Protein AF-A0A367LBI6-F1 (afdb_monomer_lite)

Foldseek 3Di:
DPPPPPPDDAADPAQVCCVVLVVVLVVVCVVVDPCLLVVNLVRHDPVLNVQCVPPDDNVVSSVSCCCGRVPCNVVVVVVVVVVVVVD

Secondary structure (DSSP, 8-state):
--------PPPB-SGGGHHHHHHHHHHHHTT--TTHHHHHHHTB-HHHHHHHTT--SHHHHHHHHHHHH-HHHHHHHHHHHHHHH--

Structure (mmCIF, N/CA/C/O backbone):
data_AF-A0A367LBI6-F1
#
_entry.id   AF-A0A367LBI6-F1
#
loop_
_atom_site.group_PDB
_atom_site.id
_atom_site.type_symbol
_atom_site.label_atom_id
_atom_site.label_alt_id
_atom_site.label_comp_id
_atom_site.label_asym_id
_atom_site.label_entity_id
_atom_site.label_seq_id
_atom_site.pdbx_PDB_ins_code
_atom_site.Cartn_x
_atom_site.Cartn_y
_atom_site.Cartn_z
_atom_site.occupancy
_atom_site.B_iso_or_equiv
_atom_site.auth_seq_id
_atom_site.auth_comp_id
_atom_site.auth_asym_id
_atom_site.auth_atom_id
_atom_site.pdbx_PDB_model_num
ATOM 1 N N . MET A 1 1 ? 12.923 -26.168 22.593 1.00 44.16 1 MET A N 1
ATOM 2 C CA . MET A 1 1 ? 11.823 -25.216 22.333 1.00 44.16 1 MET A CA 1
ATOM 3 C C . MET A 1 1 ? 11.858 -24.902 20.849 1.00 44.16 1 MET A C 1
ATOM 5 O O . MET A 1 1 ? 12.932 -24.517 20.401 1.00 44.16 1 MET A O 1
ATOM 9 N N . PRO A 1 2 ? 10.795 -25.141 20.064 1.00 48.59 2 PRO A N 1
ATOM 10 C CA . PRO A 1 2 ? 10.795 -24.686 18.683 1.00 48.59 2 PRO A CA 1
ATOM 11 C C . PRO A 1 2 ? 10.772 -23.156 18.722 1.00 48.59 2 PRO A C 1
ATOM 13 O O . PRO A 1 2 ? 9.894 -22.566 19.350 1.00 48.59 2 PRO A O 1
ATOM 16 N N . ASN A 1 3 ? 11.780 -22.522 18.127 1.00 50.75 3 ASN A N 1
ATOM 17 C CA . ASN A 1 3 ? 11.740 -21.094 17.851 1.00 50.75 3 ASN A CA 1
ATOM 18 C C . ASN A 1 3 ? 10.553 -20.877 16.919 1.00 50.75 3 ASN A C 1
ATOM 20 O O . ASN A 1 3 ? 10.624 -21.206 15.738 1.00 50.75 3 ASN A O 1
ATOM 24 N N . THR A 1 4 ? 9.449 -20.363 17.451 1.00 55.06 4 THR A N 1
ATOM 25 C CA . THR A 1 4 ? 8.406 -19.773 16.625 1.00 55.06 4 THR A CA 1
ATOM 26 C C . THR A 1 4 ? 9.041 -18.541 15.997 1.00 55.06 4 THR A C 1
ATOM 28 O O . THR A 1 4 ? 9.032 -17.463 16.593 1.00 55.06 4 THR A O 1
ATOM 31 N N . GLU A 1 5 ? 9.689 -18.711 14.843 1.00 60.53 5 GLU A N 1
ATOM 32 C CA . GLU A 1 5 ? 10.083 -17.589 14.006 1.00 60.53 5 GLU A CA 1
ATOM 33 C C . GLU A 1 5 ? 8.821 -16.753 13.825 1.00 60.53 5 GLU A C 1
ATOM 35 O O . GLU A 1 5 ? 7.821 -17.212 13.266 1.00 60.53 5 GLU A O 1
ATOM 40 N N . LYS A 1 6 ? 8.812 -15.551 14.408 1.00 55.59 6 LYS A N 1
ATOM 41 C CA . LYS A 1 6 ? 7.757 -14.588 14.127 1.00 55.59 6 LYS A CA 1
ATOM 42 C C . LYS A 1 6 ? 7.843 -14.361 12.631 1.00 55.59 6 L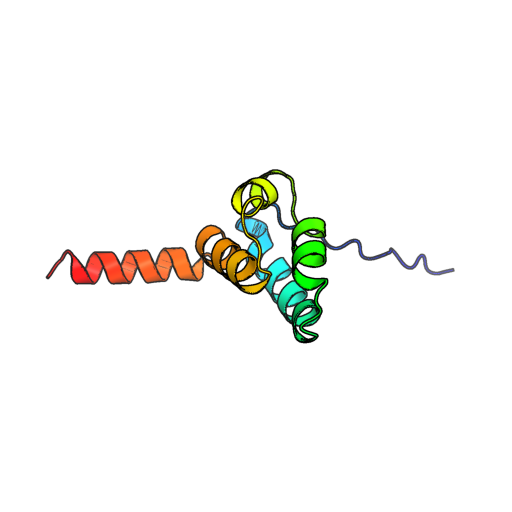YS A C 1
ATOM 44 O O . LYS A 1 6 ? 8.789 -13.727 12.180 1.00 55.59 6 LYS A O 1
ATOM 49 N N . ILE A 1 7 ? 6.890 -14.911 11.886 1.00 53.56 7 ILE A N 1
ATOM 50 C CA . ILE A 1 7 ? 6.760 -14.672 10.455 1.00 53.56 7 ILE A CA 1
ATOM 51 C C . ILE A 1 7 ? 6.525 -13.168 10.309 1.00 53.56 7 ILE A C 1
ATOM 53 O O . ILE A 1 7 ? 5.419 -12.659 10.494 1.00 53.56 7 ILE A O 1
ATOM 57 N N . THR A 1 8 ? 7.607 -12.428 10.087 1.00 62.31 8 THR A N 1
ATOM 58 C CA . THR A 1 8 ? 7.575 -11.004 9.795 1.00 62.31 8 THR A CA 1
ATOM 59 C C . THR A 1 8 ? 7.203 -10.871 8.336 1.00 62.31 8 THR A C 1
ATOM 61 O O . THR A 1 8 ? 8.000 -11.150 7.445 1.00 62.31 8 THR A O 1
ATOM 64 N N . PHE A 1 9 ? 5.956 -10.491 8.097 1.00 71.81 9 PHE A N 1
ATOM 65 C CA . PHE A 1 9 ? 5.459 -10.240 6.755 1.00 71.81 9 PHE A CA 1
ATOM 66 C C . PHE A 1 9 ? 6.119 -8.991 6.169 1.00 71.81 9 PHE A C 1
ATOM 68 O O . PHE A 1 9 ? 6.227 -7.965 6.845 1.00 71.81 9 PHE A O 1
ATOM 75 N N . ALA A 1 10 ? 6.529 -9.079 4.904 1.00 81.81 10 ALA A N 1
ATOM 76 C CA . ALA A 1 10 ? 7.119 -7.958 4.190 1.00 81.81 10 ALA A CA 1
ATOM 77 C C . ALA A 1 10 ? 6.091 -6.834 3.975 1.00 81.81 10 ALA A C 1
ATOM 79 O O . ALA A 1 10 ? 4.917 -7.085 3.678 1.00 81.81 10 ALA A O 1
ATOM 80 N N . LYS A 1 11 ? 6.551 -5.589 4.125 1.00 89.00 11 LYS A N 1
ATOM 81 C CA . LYS A 1 11 ? 5.807 -4.391 3.724 1.00 89.00 11 LYS A CA 1
ATOM 82 C C . LYS A 1 11 ? 5.743 -4.299 2.199 1.00 89.00 11 LYS A C 1
ATOM 84 O O . LYS A 1 11 ? 6.559 -4.911 1.514 1.00 89.00 11 LYS A O 1
ATOM 89 N N . LEU A 1 12 ? 4.794 -3.533 1.664 1.00 90.75 12 LEU A N 1
ATOM 90 C CA . LEU A 1 12 ? 4.762 -3.251 0.230 1.00 90.75 12 LEU A CA 1
ATOM 91 C C . LEU A 1 12 ? 5.989 -2.417 -0.138 1.00 90.75 12 LEU A C 1
ATOM 93 O O . LEU A 1 12 ? 6.149 -1.314 0.389 1.00 90.75 12 LEU A O 1
ATOM 97 N N . SER A 1 13 ? 6.805 -2.942 -1.046 1.00 87.94 13 SER A N 1
ATOM 98 C CA . SER A 1 13 ? 7.996 -2.273 -1.576 1.00 87.94 13 SER A CA 1
ATOM 99 C C . SER A 1 13 ? 7.836 -1.918 -3.056 1.00 87.94 13 SER A C 1
ATOM 101 O O . SER A 1 13 ? 8.424 -0.948 -3.529 1.00 87.94 13 SER A O 1
ATOM 103 N N . GLY A 1 14 ? 6.983 -2.641 -3.790 1.00 86.19 14 GLY A N 1
ATOM 104 C CA . GLY A 1 14 ? 6.709 -2.369 -5.197 1.00 86.19 14 GLY A CA 1
ATOM 105 C C . GLY A 1 14 ? 5.842 -3.438 -5.857 1.00 86.19 14 GLY A C 1
ATOM 106 O O . GLY A 1 14 ? 5.154 -4.204 -5.185 1.00 86.19 14 GLY A O 1
ATOM 107 N N . GLY A 1 15 ? 5.881 -3.494 -7.191 1.00 83.56 15 GLY A N 1
ATOM 108 C CA . GLY A 1 15 ? 5.104 -4.466 -7.971 1.00 83.56 15 GLY A CA 1
ATOM 109 C C . GLY A 1 15 ? 5.492 -5.922 -7.685 1.00 83.56 15 GLY A C 1
ATOM 110 O O . GLY A 1 15 ? 4.620 -6.784 -7.618 1.00 83.56 15 GLY A O 1
ATOM 111 N N . ASP A 1 16 ? 6.776 -6.184 -7.426 1.00 84.12 16 ASP A N 1
ATOM 112 C CA . ASP A 1 16 ? 7.323 -7.539 -7.255 1.00 84.12 16 ASP A CA 1
ATOM 113 C C . ASP A 1 16 ? 6.678 -8.320 -6.102 1.00 84.12 16 ASP A C 1
ATOM 115 O O . ASP A 1 16 ? 6.502 -9.53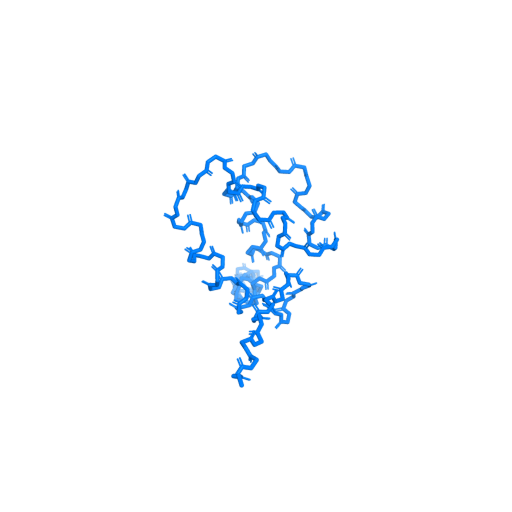6 -6.190 1.00 84.12 16 ASP A O 1
ATOM 119 N N . ASN A 1 17 ? 6.302 -7.632 -5.018 1.00 88.44 17 ASN A N 1
ATOM 120 C CA . ASN A 1 17 ? 5.675 -8.252 -3.852 1.00 88.44 17 ASN A CA 1
ATOM 121 C C . ASN A 1 17 ? 4.190 -7.902 -3.682 1.00 88.44 17 ASN A C 1
ATOM 123 O O . ASN A 1 17 ? 3.569 -8.324 -2.701 1.00 88.44 17 ASN A O 1
ATOM 127 N N . TYR A 1 18 ? 3.608 -7.190 -4.651 1.00 86.69 18 TYR A N 1
ATOM 128 C CA . TYR A 1 18 ? 2.244 -6.688 -4.576 1.00 86.69 18 TYR A CA 1
ATOM 129 C C . TYR A 1 18 ? 1.210 -7.804 -4.406 1.00 86.69 18 TYR A C 1
ATOM 131 O O . TYR A 1 18 ? 0.382 -7.727 -3.506 1.00 86.69 18 TYR A O 1
ATOM 139 N N . THR A 1 19 ? 1.266 -8.864 -5.218 1.00 85.69 19 THR A N 1
ATOM 140 C CA . THR A 1 19 ? 0.248 -9.932 -5.215 1.00 85.69 19 THR A CA 1
ATOM 141 C C . THR A 1 19 ? 0.117 -10.605 -3.848 1.00 85.69 19 THR A C 1
ATOM 143 O O . THR A 1 19 ? -0.986 -10.758 -3.323 1.00 85.69 19 THR A O 1
ATOM 146 N N . TYR A 1 20 ? 1.245 -10.970 -3.235 1.00 84.31 20 TYR A N 1
ATOM 147 C CA . TYR A 1 20 ? 1.258 -11.606 -1.916 1.00 84.31 20 TYR A CA 1
ATOM 148 C C . TYR A 1 20 ? 0.861 -10.630 -0.805 1.00 84.31 20 TYR A C 1
ATOM 150 O O . TYR A 1 20 ? 0.147 -11.005 0.126 1.00 84.31 20 TYR A O 1
ATOM 158 N N . TRP A 1 21 ? 1.291 -9.370 -0.909 1.00 89.44 21 TRP A N 1
ATOM 159 C CA . TRP A 1 21 ? 0.899 -8.322 0.028 1.00 89.44 21 TRP A CA 1
ATOM 160 C C . TRP A 1 21 ? -0.608 -8.029 -0.043 1.00 89.44 21 TRP A C 1
ATOM 162 O O . TRP A 1 21 ? -1.257 -7.914 0.997 1.00 89.44 21 TRP A O 1
ATOM 172 N N . ALA A 1 22 ? -1.186 -7.977 -1.244 1.00 87.06 22 ALA A N 1
ATOM 173 C CA . ALA A 1 22 ? -2.584 -7.632 -1.466 1.00 87.06 22 ALA A CA 1
ATOM 174 C C . ALA A 1 22 ? -3.540 -8.674 -0.870 1.00 87.06 22 ALA A C 1
ATOM 176 O O . ALA A 1 22 ? -4.442 -8.300 -0.128 1.00 87.06 22 ALA A O 1
ATOM 177 N N . LEU A 1 23 ? -3.277 -9.970 -1.082 1.00 84.56 23 LEU A N 1
ATOM 178 C CA . LEU A 1 23 ? -4.063 -11.063 -0.484 1.00 84.56 23 LEU A CA 1
ATOM 179 C C . LEU A 1 23 ? -4.131 -10.964 1.048 1.00 84.56 23 LEU A C 1
ATOM 181 O O . LEU A 1 23 ? -5.167 -11.215 1.667 1.00 84.56 23 LEU A O 1
ATOM 185 N N . ARG A 1 24 ? -3.020 -10.568 1.677 1.00 81.69 24 ARG A N 1
ATOM 186 C CA . ARG A 1 24 ? -2.966 -10.333 3.121 1.00 81.69 24 ARG A CA 1
ATOM 187 C C . ARG A 1 24 ? -3.772 -9.101 3.514 1.00 81.69 24 ARG A C 1
ATOM 189 O O . ARG A 1 24 ? -4.509 -9.150 4.498 1.00 81.69 24 ARG A O 1
ATOM 196 N N . MET A 1 25 ? -3.614 -8.001 2.789 1.00 83.88 25 MET A N 1
ATOM 197 C CA . MET A 1 25 ? -4.336 -6.769 3.091 1.00 83.88 25 MET A CA 1
ATOM 198 C C . MET A 1 25 ? -5.840 -6.933 2.926 1.00 83.88 25 MET A C 1
ATOM 200 O O . MET A 1 25 ? -6.563 -6.444 3.785 1.00 83.88 25 MET A O 1
ATOM 204 N N . ASP A 1 26 ? -6.308 -7.698 1.940 1.00 81.38 26 ASP A N 1
ATOM 205 C CA . ASP A 1 26 ? -7.724 -8.051 1.824 1.00 81.38 26 ASP A CA 1
ATOM 206 C C . ASP A 1 26 ? -8.212 -8.737 3.109 1.00 81.38 26 ASP A C 1
ATOM 208 O O . ASP A 1 26 ? -9.194 -8.298 3.702 1.00 81.38 26 ASP A O 1
ATOM 212 N N . SER A 1 27 ? -7.470 -9.716 3.644 1.00 72.19 27 SER A N 1
ATOM 213 C CA . SER A 1 27 ? -7.842 -10.363 4.916 1.00 72.19 27 SER A CA 1
ATOM 214 C C . SER A 1 27 ? -7.859 -9.421 6.134 1.00 72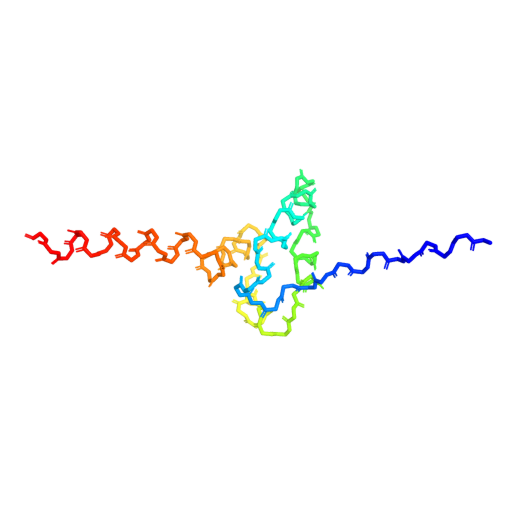.19 27 SER A C 1
ATOM 216 O O . SER A 1 27 ? -8.647 -9.622 7.058 1.00 72.19 27 SER A O 1
ATOM 218 N N . LEU A 1 28 ? -7.010 -8.385 6.142 1.00 71.69 28 LEU A N 1
ATOM 219 C CA . LEU A 1 28 ? -6.944 -7.369 7.202 1.00 71.69 28 LEU A CA 1
ATOM 220 C C . LEU A 1 28 ? -8.073 -6.336 7.079 1.00 71.69 28 LEU A C 1
ATOM 222 O O . LEU A 1 28 ? -8.623 -5.900 8.090 1.00 71.69 28 LEU A O 1
ATOM 226 N N . LEU A 1 29 ? -8.410 -5.948 5.848 1.00 70.94 29 LEU A N 1
ATOM 227 C CA . LEU A 1 29 ? -9.360 -4.884 5.526 1.00 70.94 29 LEU A CA 1
ATOM 228 C C . LEU A 1 29 ? -10.826 -5.342 5.550 1.00 70.94 29 LEU A C 1
ATOM 230 O O . LEU A 1 29 ? -11.703 -4.489 5.647 1.00 70.94 29 LEU A O 1
ATOM 234 N N . ILE A 1 30 ? -11.102 -6.655 5.584 1.00 61.88 30 ILE A N 1
ATOM 235 C CA . ILE A 1 30 ? -12.452 -7.235 5.784 1.00 61.88 30 ILE A CA 1
ATOM 236 C C . ILE A 1 30 ? -13.178 -6.670 7.024 1.00 61.88 30 ILE A C 1
ATOM 238 O O . ILE A 1 30 ? -14.396 -6.776 7.131 1.00 61.88 30 ILE A O 1
ATOM 242 N N . ARG A 1 31 ? -12.461 -6.055 7.971 1.00 58.47 31 ARG A N 1
ATOM 243 C CA . ARG A 1 31 ? -13.032 -5.536 9.220 1.00 58.47 31 ARG A CA 1
ATOM 244 C C . ARG A 1 31 ? -13.433 -4.054 9.201 1.00 58.47 31 ARG A C 1
ATOM 246 O O . ARG A 1 31 ? -13.803 -3.592 10.273 1.00 58.47 31 ARG A O 1
ATOM 253 N N . GLU A 1 32 ? -13.345 -3.350 8.060 1.00 58.34 32 GLU A N 1
ATOM 254 C CA . GLU A 1 32 ? -13.693 -1.916 7.870 1.00 58.34 32 GLU A CA 1
ATOM 255 C C . GLU A 1 32 ? -13.665 -1.095 9.172 1.00 58.34 32 GLU A C 1
ATOM 257 O O . GLU A 1 32 ? -14.689 -0.686 9.717 1.00 58.34 32 GLU A O 1
ATOM 262 N N . THR A 1 33 ? -12.465 -0.900 9.717 1.00 63.78 33 THR A N 1
ATOM 263 C CA . THR A 1 33 ? -12.273 -0.097 10.926 1.00 63.78 33 THR A CA 1
ATOM 264 C C . THR A 1 33 ? -11.918 1.342 10.553 1.00 63.78 33 THR A C 1
ATOM 266 O O . THR A 1 33 ? -11.286 1.588 9.523 1.00 63.78 33 THR A O 1
ATOM 269 N N . GLU A 1 34 ? -12.241 2.306 11.421 1.00 67.50 34 GLU A N 1
ATOM 270 C CA . GLU A 1 34 ? -11.769 3.702 11.299 1.00 67.50 34 GLU A CA 1
ATOM 271 C C . GLU A 1 34 ? -10.226 3.793 11.216 1.00 67.50 34 GLU A C 1
ATOM 273 O O . GLU A 1 34 ? -9.659 4.753 10.698 1.00 67.50 34 GLU A O 1
ATOM 278 N N . GLU A 1 35 ? -9.534 2.741 11.656 1.00 81.44 35 GLU A N 1
ATOM 279 C CA . GLU A 1 35 ? -8.078 2.602 11.681 1.00 81.44 35 GLU A CA 1
ATOM 280 C C . GLU A 1 35 ? -7.487 2.025 10.381 1.00 81.44 35 GLU A C 1
ATOM 282 O O . GLU A 1 35 ? -6.263 1.953 10.240 1.00 81.44 35 GLU A O 1
ATOM 287 N N . ALA A 1 36 ? -8.313 1.625 9.409 1.00 84.25 36 ALA A N 1
ATOM 288 C CA . ALA A 1 36 ? -7.866 0.945 8.192 1.00 84.25 36 ALA A CA 1
ATOM 289 C C . ALA A 1 36 ? -6.802 1.739 7.413 1.00 84.25 36 ALA A C 1
ATOM 291 O O . ALA A 1 36 ? -5.828 1.166 6.926 1.00 84.25 36 ALA A O 1
ATOM 292 N N . LEU A 1 37 ? -6.924 3.069 7.345 1.00 88.06 37 LEU A N 1
ATOM 293 C CA . LEU A 1 37 ? -5.933 3.917 6.675 1.00 88.06 37 LEU A CA 1
ATOM 294 C C . LEU A 1 37 ? -4.578 3.905 7.400 1.00 88.06 37 LEU A C 1
ATOM 296 O O . LEU A 1 37 ? -3.529 3.863 6.755 1.00 88.06 37 LEU A O 1
ATOM 300 N N . ALA A 1 38 ? -4.589 3.929 8.734 1.00 88.69 38 ALA A N 1
ATOM 301 C CA . ALA A 1 38 ? -3.371 3.854 9.533 1.00 88.69 38 ALA A CA 1
ATOM 302 C C . ALA A 1 38 ? -2.697 2.483 9.373 1.00 88.69 38 ALA A C 1
ATOM 304 O O . ALA A 1 38 ? -1.482 2.415 9.183 1.00 88.69 38 ALA A O 1
ATOM 305 N N . LEU A 1 39 ? -3.490 1.406 9.362 1.00 87.81 39 LEU A N 1
ATOM 306 C CA . LEU A 1 39 ? -3.006 0.050 9.108 1.00 87.81 39 LEU A CA 1
ATOM 307 C C . LEU A 1 39 ? -2.373 -0.074 7.723 1.00 87.81 39 LEU A C 1
ATOM 309 O O . LEU A 1 39 ? -1.269 -0.603 7.622 1.00 87.81 39 LEU A O 1
ATOM 313 N N . ILE A 1 40 ? -3.016 0.465 6.680 1.00 89.12 40 ILE A N 1
ATOM 314 C CA . ILE A 1 40 ? -2.442 0.513 5.330 1.00 89.12 40 ILE A CA 1
ATOM 315 C C . ILE A 1 40 ? -1.079 1.194 5.372 1.00 89.12 40 ILE A C 1
ATOM 317 O O . ILE A 1 40 ? -0.093 0.576 4.985 1.00 89.12 40 ILE A O 1
ATOM 321 N N . ARG A 1 41 ? -0.997 2.415 5.911 1.00 91.19 41 ARG A N 1
ATOM 322 C CA . ARG A 1 41 ? 0.252 3.193 5.963 1.00 91.19 41 ARG A CA 1
ATOM 323 C C . ARG A 1 41 ? 1.373 2.474 6.716 1.00 91.19 41 ARG A C 1
ATOM 325 O O . ARG A 1 41 ? 2.516 2.522 6.275 1.00 91.19 41 ARG A O 1
ATOM 332 N N . LEU A 1 42 ? 1.063 1.762 7.803 1.00 90.50 42 LEU A N 1
ATOM 333 C CA . LEU A 1 42 ? 2.050 0.962 8.540 1.00 90.50 42 LEU A CA 1
ATOM 334 C C . LEU A 1 42 ? 2.670 -0.162 7.695 1.00 90.50 42 LEU A C 1
ATOM 336 O O . LEU A 1 42 ? 3.812 -0.556 7.945 1.00 90.50 42 LEU A O 1
ATOM 340 N N . GLN A 1 43 ? 1.915 -0.698 6.733 1.00 89.12 43 GLN A N 1
ATOM 341 C CA . GLN A 1 43 ? 2.326 -1.818 5.884 1.00 89.12 43 GLN A CA 1
ATOM 342 C C . GLN A 1 43 ? 3.037 -1.384 4.597 1.00 89.12 43 GLN A C 1
ATOM 344 O O . GLN A 1 43 ? 3.311 -2.241 3.756 1.00 89.12 43 GLN A O 1
ATOM 349 N N . LEU A 1 44 ? 3.345 -0.095 4.440 1.00 91.56 44 LEU A N 1
ATOM 350 C CA . LEU A 1 44 ? 4.069 0.440 3.290 1.00 91.56 44 LEU A CA 1
ATOM 351 C C . LEU A 1 44 ? 5.510 0.783 3.656 1.00 91.56 44 LEU A C 1
ATOM 353 O O . LEU A 1 44 ? 5.799 1.229 4.771 1.00 91.56 44 LEU A O 1
ATOM 357 N N . GLU A 1 45 ? 6.407 0.584 2.699 1.00 92.19 45 GLU A N 1
ATOM 358 C CA . GLU A 1 45 ? 7.697 1.265 2.690 1.00 92.19 45 GLU A CA 1
ATOM 359 C C . GLU A 1 45 ? 7.542 2.725 2.239 1.00 92.19 45 GLU A C 1
ATOM 361 O O . GLU A 1 45 ? 6.490 3.132 1.734 1.00 92.19 45 GLU A O 1
ATOM 366 N N . ASP A 1 46 ? 8.599 3.521 2.416 1.00 91.38 46 ASP A N 1
ATOM 367 C CA . ASP A 1 46 ? 8.567 4.969 2.178 1.00 91.38 46 ASP A CA 1
ATOM 368 C C . ASP A 1 46 ? 8.132 5.315 0.746 1.00 91.38 46 ASP A C 1
ATOM 370 O O . ASP A 1 46 ? 7.340 6.236 0.546 1.00 91.38 46 ASP A O 1
ATOM 374 N N . GLY A 1 47 ? 8.573 4.528 -0.244 1.00 91.56 47 GLY A N 1
ATOM 375 C CA . GLY A 1 47 ? 8.204 4.694 -1.651 1.00 91.56 47 GLY A CA 1
ATOM 376 C C . GLY A 1 47 ? 6.685 4.675 -1.863 1.00 91.56 47 GLY A C 1
ATOM 377 O O . GLY A 1 47 ? 6.112 5.723 -2.172 1.00 91.56 47 GLY A O 1
ATOM 378 N N . PRO A 1 48 ? 5.998 3.536 -1.659 1.00 91.50 48 PRO A N 1
ATOM 379 C CA . PRO A 1 48 ? 4.540 3.469 -1.764 1.00 91.50 48 PRO A CA 1
ATOM 380 C C . PRO A 1 48 ? 3.800 4.422 -0.813 1.00 91.50 48 PRO A C 1
ATOM 382 O O . PRO A 1 48 ? 2.743 4.943 -1.170 1.00 91.50 48 PRO A O 1
ATOM 385 N N . LEU A 1 49 ? 4.351 4.704 0.375 1.00 93.31 49 LEU A N 1
ATOM 386 C CA . LEU A 1 49 ? 3.744 5.632 1.332 1.00 93.31 49 LEU A CA 1
ATOM 387 C C . LEU A 1 49 ? 3.646 7.059 0.778 1.00 93.31 49 LEU A C 1
ATOM 389 O O . LEU A 1 49 ? 2.608 7.706 0.944 1.00 93.31 49 LEU A O 1
ATOM 393 N N . THR A 1 50 ? 4.680 7.541 0.080 1.00 93.25 50 THR A N 1
ATOM 394 C CA . THR A 1 50 ? 4.656 8.879 -0.540 1.00 93.25 50 THR A CA 1
ATOM 395 C C . THR A 1 50 ? 3.497 9.050 -1.526 1.00 93.25 50 THR A C 1
ATOM 397 O O . THR A 1 50 ? 2.923 10.134 -1.619 1.00 93.25 50 THR A O 1
ATOM 400 N N . GLN A 1 51 ? 3.087 7.970 -2.201 1.00 91.06 51 GLN A N 1
ATOM 401 C CA . GLN A 1 51 ? 2.034 7.995 -3.220 1.00 91.06 51 GLN A CA 1
ATOM 402 C C . GLN A 1 51 ? 0.631 8.200 -2.637 1.00 91.06 51 GLN A C 1
ATOM 404 O O . GLN A 1 51 ? -0.246 8.712 -3.329 1.00 91.06 51 GLN A O 1
ATOM 409 N N . ILE A 1 52 ? 0.414 7.825 -1.372 1.00 92.38 52 ILE A N 1
ATOM 410 C CA . ILE A 1 52 ? -0.904 7.875 -0.716 1.00 92.38 52 ILE A CA 1
ATOM 411 C C . ILE A 1 52 ? -0.951 8.794 0.514 1.00 92.38 52 ILE A C 1
ATOM 413 O O . ILE A 1 52 ? -1.965 8.866 1.209 1.00 92.38 52 ILE A O 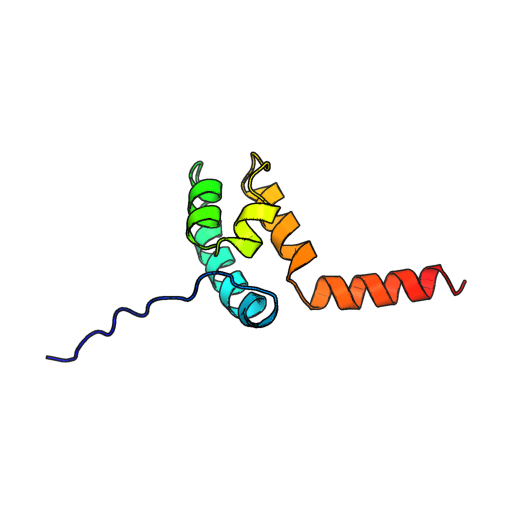1
ATOM 417 N N . MET A 1 53 ? 0.141 9.507 0.803 1.00 91.00 53 MET A N 1
ATOM 418 C CA . MET A 1 53 ? 0.286 10.412 1.952 1.00 91.00 53 MET A CA 1
ATOM 419 C C . MET A 1 53 ? -0.863 11.427 2.075 1.00 91.00 53 MET A C 1
ATOM 421 O O . MET A 1 53 ? -1.332 11.708 3.177 1.00 91.00 53 MET A O 1
ATOM 425 N N . HIS A 1 54 ? -1.306 11.978 0.946 1.00 91.62 54 HIS A N 1
ATOM 426 C CA . HIS A 1 54 ? -2.322 13.031 0.877 1.00 91.62 54 HIS A CA 1
ATOM 427 C C . HIS A 1 54 ? -3.761 12.490 0.924 1.00 91.62 54 HIS A C 1
ATOM 429 O O . HIS A 1 54 ? -4.705 13.262 1.101 1.00 91.62 54 HIS A O 1
ATOM 435 N N . ILE A 1 55 ? -3.935 11.173 0.790 1.00 92.00 55 ILE A N 1
ATOM 436 C CA . ILE A 1 55 ? -5.242 10.523 0.733 1.00 92.00 55 ILE A CA 1
ATOM 437 C C . ILE A 1 55 ? -5.834 10.405 2.140 1.00 92.00 55 ILE A C 1
ATOM 439 O O . ILE A 1 55 ? -5.147 10.024 3.093 1.00 92.00 55 ILE A O 1
ATOM 443 N N . LYS A 1 56 ? -7.127 10.731 2.263 1.00 89.19 56 LYS A N 1
ATOM 444 C CA . LYS A 1 56 ? -7.842 10.814 3.549 1.00 89.19 56 LYS A CA 1
ATOM 445 C C . LYS A 1 56 ? -8.667 9.576 3.886 1.00 89.19 56 LYS A C 1
ATOM 447 O O . LYS A 1 56 ? -9.068 9.429 5.035 1.00 89.19 56 LYS A O 1
ATOM 452 N N . THR A 1 57 ? -8.924 8.700 2.916 1.00 87.75 57 THR A N 1
ATOM 453 C CA . THR A 1 57 ? -9.763 7.512 3.115 1.00 87.75 57 THR A CA 1
ATOM 454 C C . THR A 1 57 ? -8.994 6.230 2.810 1.00 87.75 57 THR A C 1
ATOM 456 O O . THR A 1 57 ? -8.145 6.187 1.920 1.00 87.75 57 THR A O 1
ATOM 459 N N . ALA A 1 58 ? -9.289 5.161 3.554 1.00 87.94 58 ALA A N 1
ATOM 460 C CA . ALA A 1 58 ? -8.656 3.860 3.343 1.00 87.94 58 ALA A CA 1
ATOM 461 C C . ALA A 1 58 ? -8.990 3.273 1.961 1.00 87.94 58 ALA A C 1
ATOM 463 O O . ALA A 1 58 ? -8.114 2.720 1.304 1.00 87.94 58 ALA A O 1
ATOM 464 N N . SER A 1 59 ? -10.236 3.445 1.504 1.00 86.62 59 SER A N 1
ATOM 465 C CA . SER A 1 59 ? -10.705 2.956 0.201 1.00 86.62 59 SER A CA 1
ATOM 466 C C . SER A 1 59 ? -9.963 3.613 -0.964 1.00 86.62 59 SER A C 1
ATOM 468 O O . SER A 1 59 ? -9.449 2.926 -1.845 1.00 86.62 59 SER A O 1
ATOM 470 N N . GLU A 1 60 ? -9.823 4.939 -0.941 1.00 89.25 60 GLU A N 1
ATOM 471 C CA . GLU A 1 60 ? -9.087 5.673 -1.973 1.00 89.25 60 GLU A CA 1
ATOM 472 C C . GLU A 1 60 ? -7.599 5.297 -1.972 1.00 89.25 60 GLU A C 1
ATOM 474 O O . GLU A 1 60 ? -7.023 5.059 -3.032 1.00 89.25 60 GLU A O 1
ATOM 479 N N . ALA A 1 61 ? -6.991 5.136 -0.791 1.00 91.00 61 ALA A N 1
ATOM 480 C CA . ALA A 1 61 ? -5.602 4.699 -0.674 1.00 91.00 61 ALA A CA 1
ATOM 481 C C . ALA A 1 61 ? -5.413 3.283 -1.237 1.00 91.00 61 ALA A C 1
ATOM 483 O O . ALA A 1 61 ? -4.473 3.028 -1.989 1.00 91.00 61 ALA A O 1
ATOM 484 N N . TRP A 1 62 ? -6.332 2.372 -0.919 1.00 89.25 62 TRP A N 1
ATOM 485 C CA . TRP A 1 62 ? -6.335 1.004 -1.426 1.00 89.25 62 TRP A CA 1
ATOM 486 C C . TRP A 1 62 ? -6.488 0.948 -2.949 1.00 89.25 62 TRP A C 1
ATOM 488 O O . TRP A 1 62 ? -5.750 0.230 -3.627 1.00 89.25 62 TRP A O 1
ATOM 498 N N . ASN A 1 63 ? -7.414 1.730 -3.505 1.00 88.31 63 ASN A N 1
ATOM 499 C CA . ASN A 1 63 ? -7.620 1.821 -4.949 1.00 88.31 63 ASN A CA 1
ATOM 500 C C . ASN A 1 63 ? -6.396 2.397 -5.658 1.00 88.31 63 ASN A C 1
ATOM 502 O O . ASN A 1 63 ? -5.953 1.830 -6.654 1.00 88.31 63 ASN A O 1
ATOM 506 N N . ARG A 1 64 ? -5.776 3.436 -5.091 1.00 89.88 64 ARG A N 1
ATOM 507 C CA . ARG A 1 64 ? -4.561 4.020 -5.656 1.00 89.88 64 ARG A CA 1
ATOM 508 C C . ARG A 1 64 ? -3.394 3.033 -5.686 1.00 89.88 64 ARG A C 1
ATOM 510 O O . ARG A 1 64 ? -2.688 2.947 -6.686 1.00 89.88 64 ARG A O 1
ATOM 517 N N . LEU A 1 65 ? -3.199 2.261 -4.616 1.00 90.12 65 LEU A N 1
ATOM 518 C CA . LEU A 1 65 ? -2.164 1.222 -4.571 1.00 90.12 65 LEU A CA 1
ATOM 519 C C . LEU A 1 65 ? -2.439 0.095 -5.576 1.00 90.12 65 LEU A C 1
ATOM 521 O O . LEU A 1 65 ? -1.501 -0.381 -6.212 1.00 90.12 65 LEU A O 1
ATOM 525 N N . LYS A 1 66 ? -3.709 -0.300 -5.754 1.00 88.62 66 LYS A N 1
ATOM 526 C CA . LYS A 1 66 ? -4.123 -1.236 -6.811 1.00 88.62 66 LYS A CA 1
ATOM 527 C C . LYS A 1 66 ? -3.725 -0.718 -8.189 1.00 88.62 66 LYS A C 1
ATOM 529 O O . LYS A 1 66 ? -3.049 -1.432 -8.910 1.00 88.62 66 LYS A O 1
ATOM 534 N N . GLU A 1 67 ? -4.072 0.516 -8.537 1.00 86.94 67 GLU A N 1
ATOM 535 C CA . GLU A 1 67 ? -3.721 1.092 -9.843 1.00 86.94 67 GLU A CA 1
ATOM 536 C C . GLU A 1 67 ? -2.214 1.103 -10.117 1.00 86.94 67 GLU A C 1
ATOM 538 O O . GLU A 1 67 ? -1.793 0.819 -11.237 1.00 86.94 67 GLU A O 1
ATOM 543 N N . LEU A 1 68 ? -1.415 1.446 -9.103 1.00 86.44 68 LEU A N 1
ATOM 544 C CA . LEU A 1 68 ? 0.029 1.630 -9.240 1.00 86.44 68 LEU A CA 1
ATOM 545 C C . LEU A 1 68 ? 0.807 0.316 -9.322 1.00 86.44 68 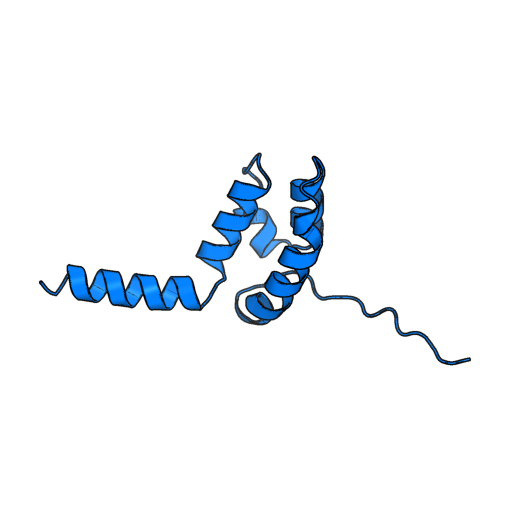LEU A C 1
ATOM 547 O O . LEU A 1 68 ? 1.795 0.241 -10.049 1.00 86.44 68 LEU A O 1
ATOM 551 N N . TYR A 1 69 ? 0.401 -0.689 -8.547 1.00 86.12 69 TYR A N 1
ATOM 552 C CA . TYR A 1 69 ? 1.227 -1.871 -8.303 1.00 86.12 69 TYR A CA 1
ATOM 553 C C . TYR A 1 69 ? 0.589 -3.182 -8.753 1.00 86.12 69 TYR A C 1
ATOM 555 O O . TYR A 1 69 ? 1.305 -4.177 -8.858 1.00 86.12 69 TYR A O 1
ATOM 563 N N . ASN A 1 70 ? -0.716 -3.217 -9.045 1.00 82.94 70 ASN A N 1
ATOM 564 C CA . ASN A 1 70 ? -1.331 -4.421 -9.586 1.00 82.94 70 ASN A CA 1
ATOM 565 C C . ASN A 1 70 ? -0.868 -4.628 -11.044 1.00 82.94 70 ASN A C 1
ATOM 567 O O . ASN A 1 70 ? -1.194 -3.829 -11.925 1.00 82.94 70 ASN A O 1
ATOM 571 N N . PRO A 1 71 ? -0.139 -5.715 -11.350 1.00 70.19 71 PRO A N 1
ATOM 572 C CA . PRO A 1 71 ? 0.344 -5.964 -12.707 1.00 70.19 71 PRO A CA 1
ATOM 573 C C . PRO A 1 71 ? -0.801 -6.194 -13.709 1.00 70.19 71 PRO A C 1
ATOM 575 O O . PRO A 1 71 ? -0.644 -5.931 -14.905 1.00 70.19 71 PRO A O 1
ATOM 578 N N . VAL A 1 72 ? -1.970 -6.642 -13.230 1.00 67.12 72 VAL A N 1
ATOM 579 C CA . VAL A 1 72 ? -3.153 -6.917 -14.059 1.00 67.12 72 VAL A CA 1
ATOM 580 C C . VAL A 1 72 ? -3.856 -5.627 -14.481 1.00 67.12 72 VAL A C 1
ATOM 582 O O . VAL A 1 72 ? -4.356 -5.558 -15.602 1.00 67.12 72 VAL A O 1
ATOM 585 N N . SER A 1 73 ? -3.866 -4.578 -13.649 1.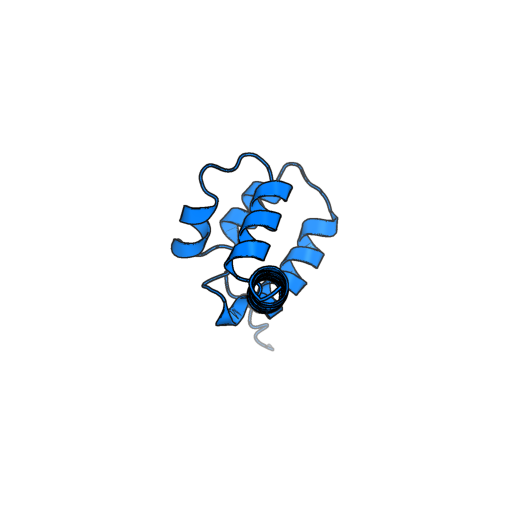00 56.91 73 SER A N 1
ATOM 586 C CA . SER A 1 73 ? -4.438 -3.282 -14.048 1.00 56.91 73 SER A CA 1
ATOM 587 C C . SER A 1 73 ? -3.580 -2.578 -15.093 1.00 56.91 73 SER A C 1
ATOM 589 O O . SER A 1 73 ? -4.128 -1.903 -15.959 1.00 56.91 73 SER A O 1
ATOM 591 N N . PHE A 1 74 ? -2.258 -2.771 -15.074 1.00 54.12 74 PHE A N 1
ATOM 592 C CA . PHE A 1 74 ? -1.374 -2.196 -16.088 1.00 54.12 74 PHE A CA 1
ATOM 593 C C . PHE A 1 74 ? -1.534 -2.884 -17.451 1.00 54.12 74 PHE A C 1
ATOM 595 O O . PHE A 1 74 ? -1.744 -2.218 -18.462 1.00 54.12 74 PHE A O 1
ATOM 602 N N . THR A 1 75 ? -1.504 -4.219 -17.483 1.00 54.09 75 THR A N 1
ATOM 603 C CA . THR A 1 75 ? -1.667 -4.984 -18.733 1.00 54.09 75 THR A CA 1
ATOM 604 C C . THR A 1 75 ? -3.079 -4.882 -19.305 1.00 54.09 75 THR A C 1
ATOM 606 O O . THR A 1 75 ? -3.221 -4.685 -20.508 1.00 54.09 75 THR A O 1
ATOM 609 N N . SER A 1 76 ? -4.120 -4.931 -18.469 1.00 57.22 76 SER A N 1
ATOM 610 C CA . SER A 1 76 ? -5.506 -4.814 -18.947 1.00 57.22 76 SER A CA 1
ATOM 611 C C . SER A 1 76 ? -5.812 -3.410 -19.477 1.00 57.22 76 SER A C 1
ATOM 613 O O . SER A 1 76 ? -6.377 -3.289 -20.558 1.00 57.22 76 SER A O 1
ATOM 615 N N . ASN A 1 77 ? -5.383 -2.340 -18.789 1.00 56.94 77 ASN A N 1
ATOM 616 C CA . ASN A 1 77 ? -5.588 -0.975 -19.289 1.00 56.94 77 ASN A CA 1
ATOM 617 C C . ASN A 1 77 ? -4.756 -0.677 -20.538 1.00 56.94 77 ASN A C 1
ATOM 619 O O . ASN A 1 77 ? -5.240 0.018 -21.426 1.00 56.94 77 ASN A O 1
ATOM 623 N N . PHE A 1 78 ? -3.529 -1.195 -20.640 1.00 59.84 78 PHE A N 1
ATOM 624 C CA . PHE A 1 78 ? -2.722 -1.056 -21.854 1.00 59.84 78 PHE A CA 1
ATOM 625 C C . PHE A 1 78 ? -3.374 -1.742 -23.064 1.00 59.84 78 PHE A C 1
ATOM 627 O O . PHE A 1 78 ? -3.444 -1.154 -24.139 1.00 59.84 78 PHE A O 1
ATOM 634 N N . LEU A 1 79 ? -3.895 -2.962 -22.898 1.00 58.47 79 LEU A N 1
ATOM 635 C CA . LEU A 1 79 ? -4.579 -3.675 -23.981 1.00 58.47 79 LEU A CA 1
ATOM 636 C C . LEU A 1 79 ? -5.879 -2.973 -24.395 1.00 58.47 79 LEU A C 1
ATOM 638 O O . LEU A 1 79 ? -6.097 -2.769 -25.586 1.00 58.47 79 LEU A O 1
ATOM 642 N N . LEU A 1 80 ? -6.684 -2.524 -23.427 1.00 59.31 80 LEU A N 1
ATOM 643 C CA . LEU A 1 80 ? -7.924 -1.784 -23.691 1.00 59.31 80 LEU A CA 1
ATOM 644 C C . LEU A 1 80 ? -7.665 -0.433 -24.371 1.00 59.31 80 LEU A C 1
ATOM 646 O O . LEU A 1 80 ? -8.374 -0.057 -25.300 1.00 59.31 80 LEU A O 1
ATOM 650 N N . THR A 1 81 ? -6.643 0.310 -23.936 1.00 58.97 81 THR A N 1
ATOM 651 C CA . THR A 1 81 ? -6.281 1.584 -24.580 1.00 58.97 81 THR A CA 1
ATOM 652 C C . THR A 1 81 ? -5.732 1.375 -25.983 1.00 58.97 81 THR A C 1
ATOM 654 O O . THR A 1 81 ? -6.051 2.165 -26.865 1.00 58.97 81 THR A O 1
ATOM 657 N N . LYS A 1 82 ? -4.968 0.303 -26.217 1.00 61.72 82 LYS A N 1
ATOM 658 C CA . LYS A 1 82 ? -4.495 -0.055 -27.554 1.00 61.72 82 LYS A CA 1
ATOM 659 C C . LYS A 1 82 ? -5.653 -0.403 -28.495 1.00 61.72 82 LYS A C 1
ATOM 661 O O . LYS A 1 82 ? -5.699 0.145 -29.588 1.00 61.72 82 LYS A O 1
ATOM 666 N N . GLU A 1 83 ? -6.605 -1.234 -28.066 1.00 68.50 83 GLU A N 1
ATOM 667 C CA . GLU A 1 83 ? -7.793 -1.558 -28.875 1.00 68.50 83 GLU A CA 1
ATOM 668 C C . GLU A 1 83 ? -8.633 -0.318 -29.215 1.00 68.50 83 GLU A C 1
ATOM 670 O O . GLU A 1 83 ? -9.118 -0.207 -30.334 1.00 68.50 83 GLU A O 1
ATOM 675 N N . LEU A 1 84 ? -8.777 0.637 -28.289 1.00 66.44 84 LEU A N 1
ATOM 676 C CA . LEU A 1 84 ? -9.550 1.865 -28.522 1.00 66.44 84 LEU A CA 1
ATOM 677 C C . LEU A 1 84 ? -8.835 2.902 -29.406 1.00 66.44 84 LEU A C 1
ATOM 679 O O . LEU A 1 84 ? -9.506 3.699 -30.054 1.00 66.44 84 LEU A O 1
ATOM 683 N N . LEU A 1 85 ? -7.499 2.933 -29.403 1.00 65.38 85 LEU A N 1
ATOM 684 C CA . LEU A 1 85 ? -6.689 3.849 -30.224 1.00 65.38 85 LEU A CA 1
ATOM 685 C C . LEU A 1 85 ? -6.402 3.305 -31.632 1.00 65.38 85 LEU A C 1
ATOM 687 O O . LEU A 1 85 ? -6.042 4.084 -32.511 1.00 65.38 85 LEU A O 1
ATOM 691 N N . GLU A 1 86 ? -6.531 1.992 -31.839 1.00 69.19 86 GLU A N 1
ATOM 692 C CA . GLU A 1 86 ? -6.384 1.327 -33.142 1.00 69.19 86 GLU A CA 1
ATOM 693 C C . GLU A 1 86 ? -7.731 1.144 -33.890 1.00 69.19 86 GLU A C 1
ATOM 695 O O . GLU A 1 86 ? -7.756 0.489 -34.934 1.00 69.19 86 GLU A O 1
ATOM 700 N N . MET A 1 87 ? -8.830 1.738 -33.391 1.00 50.59 87 MET A N 1
ATOM 701 C CA . MET A 1 87 ? -10.126 1.896 -34.090 1.00 50.59 87 MET A CA 1
ATOM 702 C C . MET A 1 87 ? -10.187 3.184 -34.917 1.00 50.59 87 MET A C 1
ATOM 704 O O . MET A 1 87 ? -10.763 3.123 -36.028 1.00 50.59 87 MET A O 1
#

Sequence (87 aa):
MPNTEKITFAKLSGGDNYTYWALRMDSLLIRETEEALALIRLQLEDGPLTQIMHIKTASEAWNRLKELYNPVSFTSNFLLTKELLEM

pLDDT: mean 77.38, std 14.34, range [44.16, 93.31]

Radius of gyration: 15.93 Å; chains: 1; bounding box: 26×38×56 Å

Organism: NCBI:txid1330021